Protein AF-A0A486XB19-F1 (afdb_monomer)

Secondary structure (DSSP, 8-state):
------SSSSSSGGGG----PPPPP-EEEEEEEEEEEEEEE-SS---SS-GGGTT-S---HHHHHHHHHHH---EEEEEEEEEEEEEESS--SS-EE----TT--GGGGSS-TTS---HHHHHHHTT--EE-

Foldseek 3Di:
DDDDDPDDPPVPVVPPPPVPDDDDFAFPDWDKDWDDWDKDWWPADQDPAFPQRPPDPDDDPVVRVVSRVVRTGDIDTDPIDMKIKTAHPQADPAADEDDDDPPDHCVQQQQDPVGHGGVRVVVSVVRHIYID

Structure (mmCIF, N/CA/C/O backbone):
data_AF-A0A486XB19-F1
#
_entry.id   AF-A0A486XB19-F1
#
loop_
_atom_site.group_PDB
_atom_site.id
_atom_site.type_symbol
_atom_site.label_atom_id
_atom_site.label_alt_id
_atom_site.label_comp_id
_atom_site.label_asym_id
_atom_site.label_entity_id
_atom_site.label_seq_id
_atom_site.pdbx_PDB_ins_code
_atom_site.Cartn_x
_atom_site.Cartn_y
_atom_site.Cartn_z
_atom_site.occupancy
_atom_site.B_iso_or_equiv
_atom_site.auth_seq_id
_atom_site.auth_comp_id
_atom_site.auth_asym_id
_atom_site.auth_atom_id
_atom_site.pdbx_PDB_model_num
ATOM 1 N N . MET A 1 1 ? -17.414 51.557 55.292 1.00 40.97 1 MET A N 1
ATOM 2 C CA . MET A 1 1 ? -16.656 50.300 55.091 1.00 40.97 1 MET A CA 1
ATOM 3 C C . MET A 1 1 ? -17.512 49.303 54.311 1.00 40.97 1 MET A C 1
ATOM 5 O O . MET A 1 1 ? -18.164 48.450 54.890 1.00 40.97 1 MET A O 1
ATOM 9 N N . LYS A 1 2 ? -17.605 49.476 52.992 1.00 47.41 2 LYS A N 1
ATOM 10 C CA . LYS A 1 2 ? -18.298 48.569 52.066 1.00 47.41 2 LYS A CA 1
ATOM 11 C C . LYS A 1 2 ? -17.583 48.712 50.731 1.00 47.41 2 LYS A C 1
ATOM 13 O O . LYS A 1 2 ? -17.669 49.796 50.163 1.00 47.41 2 LYS A O 1
ATOM 18 N N . LYS A 1 3 ? -16.864 47.677 50.294 1.00 46.12 3 LYS A N 1
ATOM 19 C CA . LYS A 1 3 ? -16.518 47.331 48.901 1.00 46.12 3 LYS A CA 1
ATOM 20 C C . LYS A 1 3 ? -15.359 46.330 48.924 1.00 46.12 3 LYS A C 1
ATOM 22 O O . LYS A 1 3 ? -14.445 46.474 49.720 1.00 46.12 3 LYS A O 1
ATOM 27 N N . SER A 1 4 ? -15.410 45.378 47.997 1.00 51.00 4 SER A N 1
ATOM 28 C CA . SER A 1 4 ? -14.358 44.409 47.663 1.00 51.00 4 SER A CA 1
ATOM 29 C C . SER A 1 4 ? -14.377 43.072 48.416 1.00 51.00 4 SER A C 1
ATOM 31 O O . SER A 1 4 ? -13.493 42.761 49.199 1.00 51.00 4 SER A O 1
ATOM 33 N N . ALA A 1 5 ? -15.390 42.246 48.141 1.00 51.41 5 ALA A N 1
ATOM 34 C CA . ALA A 1 5 ? -15.332 40.803 48.412 1.00 51.41 5 ALA A CA 1
ATOM 35 C C . ALA A 1 5 ? -16.236 40.012 47.447 1.00 51.41 5 ALA A C 1
ATOM 37 O O . ALA A 1 5 ? -17.019 39.164 47.861 1.00 51.41 5 ALA A O 1
ATOM 38 N N . LYS A 1 6 ? -16.208 40.340 46.149 1.00 48.78 6 LYS A N 1
ATOM 39 C CA . LYS A 1 6 ? -16.922 39.579 45.107 1.00 48.78 6 LYS A CA 1
ATOM 40 C C . LYS A 1 6 ? -16.115 39.560 43.810 1.00 48.78 6 LYS A C 1
ATOM 42 O O . LYS A 1 6 ? -16.577 40.057 42.794 1.00 48.78 6 LYS A O 1
ATOM 47 N N . LEU A 1 7 ? -14.885 39.051 43.857 1.00 48.22 7 LEU A N 1
ATOM 48 C CA . LEU A 1 7 ? -14.106 38.813 42.638 1.00 48.22 7 LEU A CA 1
ATOM 49 C C . LEU A 1 7 ? -13.039 37.720 42.827 1.00 48.22 7 LEU A C 1
ATOM 51 O O . LEU A 1 7 ? -11.886 37.916 42.480 1.00 48.22 7 LEU A O 1
ATOM 55 N N . SER A 1 8 ? -13.405 36.567 43.398 1.00 48.41 8 SER A N 1
ATOM 56 C CA . SER A 1 8 ? -12.493 35.403 43.455 1.00 48.41 8 SER A CA 1
ATOM 57 C C . SER A 1 8 ? -13.129 34.069 43.064 1.00 48.41 8 SER A C 1
ATOM 59 O O . SER A 1 8 ? -12.458 33.050 43.137 1.00 48.41 8 SER A O 1
ATOM 61 N N . LEU A 1 9 ? -14.384 34.038 42.602 1.00 47.59 9 LEU A N 1
ATOM 62 C CA . LEU A 1 9 ? -15.088 32.775 42.326 1.00 47.59 9 LEU A CA 1
ATOM 63 C C . LEU A 1 9 ? -15.356 32.504 40.835 1.00 47.59 9 LEU A C 1
ATOM 65 O O . LEU A 1 9 ? -16.320 31.824 40.506 1.00 47.59 9 LEU A O 1
ATOM 69 N N . ILE A 1 10 ? -14.546 33.054 39.923 1.00 50.00 10 ILE A N 1
ATOM 70 C CA . ILE A 1 10 ? -14.689 32.785 38.474 1.00 50.00 10 ILE A CA 1
ATOM 71 C C . ILE A 1 10 ? -13.409 32.194 37.855 1.00 50.00 10 ILE A C 1
ATOM 73 O O . ILE A 1 10 ? -13.477 31.572 36.802 1.00 50.00 10 ILE A O 1
ATOM 77 N N . LEU A 1 11 ? -12.248 32.263 38.520 1.00 47.50 11 LEU A N 1
ATOM 78 C CA . LEU A 1 11 ? -11.005 31.744 37.929 1.00 47.50 11 LEU A CA 1
ATOM 79 C C . LEU A 1 11 ? -10.786 30.229 38.100 1.00 47.50 11 LEU A C 1
ATOM 81 O O . LEU A 1 11 ? -9.962 29.659 37.394 1.00 47.50 11 LEU A O 1
ATOM 85 N N . THR A 1 12 ? -11.527 29.551 38.981 1.00 50.03 12 THR A N 1
ATOM 86 C CA . THR A 1 12 ? -11.299 28.119 39.265 1.00 50.03 12 THR A CA 1
ATOM 87 C C . THR A 1 12 ? -12.021 27.175 38.296 1.00 50.03 12 THR A C 1
ATOM 89 O O . THR A 1 12 ? -11.670 26.003 38.215 1.00 50.03 12 THR A O 1
ATOM 92 N N . ALA A 1 13 ? -12.997 27.659 37.519 1.00 47.47 13 ALA A N 1
ATOM 93 C CA . ALA A 1 13 ? -13.741 26.815 36.576 1.00 47.47 13 ALA A CA 1
ATOM 94 C C . ALA A 1 13 ? -12.990 26.558 35.253 1.00 47.47 13 ALA A C 1
ATOM 96 O O . ALA A 1 13 ? -13.308 25.607 34.547 1.00 47.47 13 ALA A O 1
ATOM 97 N N . CYS A 1 14 ? -11.969 27.359 34.925 1.00 48.38 14 CYS A N 1
ATOM 98 C CA . CYS A 1 14 ? -11.222 27.220 33.667 1.00 48.38 14 CYS A CA 1
ATOM 99 C C . CYS A 1 14 ? -10.054 26.215 33.740 1.00 48.38 14 CYS A C 1
ATOM 101 O O . CYS A 1 14 ? -9.421 25.937 32.728 1.00 48.38 14 CYS A O 1
ATOM 103 N N . ALA A 1 15 ? -9.756 25.652 34.917 1.00 47.66 15 ALA A N 1
ATOM 104 C CA . ALA A 1 15 ? -8.627 24.732 35.106 1.00 47.66 15 ALA A CA 1
ATOM 105 C C . ALA A 1 15 ? -8.988 23.243 34.922 1.00 47.66 15 ALA A C 1
ATOM 107 O O . ALA A 1 15 ? -8.113 22.388 35.017 1.00 47.66 15 ALA A O 1
ATOM 108 N N . MET A 1 16 ? -10.258 22.916 34.649 1.00 50.16 16 MET A N 1
ATOM 109 C CA . MET A 1 16 ? -10.724 21.538 34.428 1.00 50.16 16 MET A CA 1
ATOM 110 C C . MET A 1 16 ? -11.219 21.296 33.001 1.00 50.16 16 MET A C 1
ATOM 112 O O . MET A 1 16 ? -12.104 20.483 32.773 1.00 50.16 16 MET A O 1
ATOM 116 N N . ALA A 1 17 ? -10.620 21.952 32.011 1.00 50.44 17 ALA A N 1
ATOM 117 C CA . ALA A 1 17 ? -10.588 21.394 30.664 1.00 50.44 17 ALA A CA 1
ATOM 118 C C . ALA A 1 17 ? -9.346 20.499 30.552 1.00 50.44 17 ALA A C 1
ATOM 120 O O . ALA A 1 17 ? -8.434 20.762 29.774 1.00 50.44 17 ALA A O 1
ATOM 121 N N . VAL A 1 18 ? -9.278 19.449 31.379 1.00 50.53 18 VAL A N 1
ATOM 122 C CA . VAL A 1 18 ? -8.378 18.336 31.072 1.00 50.53 18 VAL A CA 1
ATOM 123 C C . VAL A 1 18 ? -8.950 17.752 29.791 1.00 50.53 18 VAL A C 1
ATOM 125 O O . VAL A 1 18 ? -10.018 17.142 29.822 1.00 50.53 18 VAL A O 1
ATOM 128 N N . GLN A 1 19 ? -8.297 17.997 28.652 1.00 53.16 19 GLN A N 1
ATOM 129 C CA . GLN A 1 19 ? -8.546 17.200 27.458 1.00 53.16 19 GLN A CA 1
ATOM 130 C C . GLN A 1 19 ? -8.423 15.748 27.907 1.00 53.16 19 GLN A C 1
ATOM 132 O O . GLN A 1 19 ? -7.346 15.303 28.303 1.00 53.16 19 GLN A O 1
ATOM 137 N N . SER A 1 20 ? -9.555 15.046 27.956 1.00 55.22 20 SER A N 1
ATOM 138 C CA . SER A 1 20 ? -9.580 13.619 28.220 1.00 55.22 20 SER A CA 1
ATOM 139 C C . SER A 1 20 ? -8.890 12.975 27.028 1.00 55.22 20 SER A C 1
ATOM 141 O O . SER A 1 20 ? -9.504 12.705 25.999 1.00 55.22 20 SER A O 1
ATOM 143 N N . PHE A 1 21 ? -7.570 12.833 27.121 1.00 61.38 21 PHE A N 1
ATOM 144 C CA . PHE A 1 21 ? -6.829 12.038 26.169 1.00 61.38 21 PHE A CA 1
ATOM 145 C C . PHE A 1 21 ? -7.366 10.621 26.308 1.00 61.38 21 PHE A C 1
ATOM 147 O O . PHE A 1 21 ? -7.384 10.054 27.405 1.00 61.38 21 PHE A O 1
ATOM 154 N N . ALA A 1 22 ? -7.865 10.072 25.203 1.00 70.56 22 ALA A N 1
ATOM 155 C CA . ALA A 1 22 ? -8.255 8.677 25.161 1.00 70.56 22 ALA A CA 1
ATOM 156 C C . ALA A 1 22 ? -7.069 7.819 25.634 1.00 70.56 22 ALA A C 1
ATOM 158 O O . ALA A 1 22 ? -5.910 8.178 25.408 1.00 70.56 22 ALA A O 1
ATOM 159 N N . ALA A 1 23 ? -7.354 6.700 26.309 1.00 84.25 23 ALA A N 1
ATOM 160 C CA . ALA A 1 23 ? -6.318 5.818 26.845 1.00 84.25 23 ALA A CA 1
ATOM 161 C C . ALA A 1 23 ? -5.265 5.463 25.770 1.00 84.25 23 ALA A C 1
ATOM 163 O O . ALA A 1 23 ? -5.559 5.518 24.574 1.00 84.25 23 ALA A O 1
ATOM 164 N N . PRO A 1 24 ? -4.038 5.067 26.125 1.00 92.31 24 PRO A N 1
ATOM 165 C CA . PRO A 1 24 ? -3.085 4.594 25.126 1.00 92.31 24 PRO A CA 1
ATOM 166 C C . PRO A 1 24 ? -3.650 3.425 24.298 1.00 92.31 24 PRO A C 1
ATOM 168 O O . PRO A 1 24 ? -4.424 2.608 24.800 1.00 92.31 24 PRO A O 1
ATOM 171 N N . LEU A 1 25 ? -3.280 3.349 23.018 1.00 94.75 25 LEU A N 1
ATOM 172 C CA . LEU A 1 25 ? -3.562 2.188 22.170 1.00 94.75 25 LEU A CA 1
ATOM 173 C C . LEU A 1 25 ? -2.484 1.128 22.416 1.00 94.75 25 LEU A C 1
ATOM 175 O O . LEU A 1 25 ? -1.299 1.414 22.264 1.00 94.75 25 LEU A O 1
ATOM 179 N N . SER A 1 26 ? -2.886 -0.089 22.783 1.00 95.75 26 SER A N 1
ATOM 180 C CA . SER 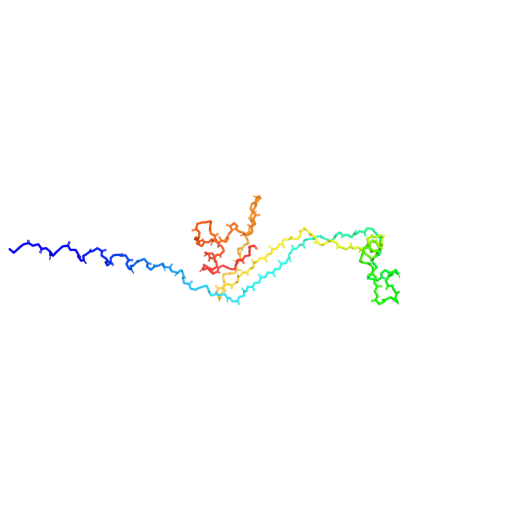A 1 26 ? -1.973 -1.230 22.900 1.00 95.75 26 SER A CA 1
ATOM 181 C C . SER A 1 26 ? -1.983 -2.015 21.589 1.00 95.75 26 SER A C 1
ATOM 183 O O . SER A 1 26 ? -2.993 -2.622 21.232 1.00 95.75 26 SER A O 1
ATOM 185 N N . ILE A 1 27 ? -0.875 -1.951 20.854 1.00 98.31 27 ILE A N 1
ATOM 186 C CA . ILE A 1 27 ? -0.719 -2.526 19.515 1.00 98.31 27 ILE A CA 1
ATOM 187 C C . ILE A 1 27 ? 0.336 -3.623 19.596 1.00 98.31 27 ILE A C 1
ATOM 189 O O . ILE A 1 27 ? 1.450 -3.369 20.047 1.00 98.31 27 ILE A O 1
ATOM 193 N N . GLU A 1 28 ? -0.020 -4.828 19.163 1.00 98.50 28 GLU A N 1
ATOM 194 C CA . GLU A 1 28 ? 0.900 -5.963 19.071 1.00 98.50 28 GLU A CA 1
ATOM 195 C C . GLU A 1 28 ? 1.753 -5.874 17.806 1.00 98.50 28 GLU A C 1
ATOM 197 O O . GLU A 1 28 ? 2.969 -6.046 17.849 1.00 98.50 28 GLU A O 1
ATOM 202 N N . GLN A 1 29 ? 1.119 -5.547 16.678 1.00 98.69 29 GLN A N 1
ATOM 203 C CA . GLN A 1 29 ? 1.777 -5.464 15.381 1.00 98.69 29 GLN A CA 1
ATOM 204 C C . GLN A 1 29 ? 1.166 -4.345 14.538 1.00 98.69 29 GLN A C 1
ATOM 206 O O . GLN A 1 29 ? -0.044 -4.120 14.556 1.00 98.69 29 GLN A O 1
ATOM 211 N N . GLN A 1 30 ? 1.997 -3.656 13.760 1.00 98.81 30 GLN A N 1
ATOM 212 C CA . GLN A 1 30 ? 1.548 -2.699 12.754 1.00 98.81 30 GLN A CA 1
ATOM 213 C C . GLN A 1 30 ? 2.507 -2.662 11.570 1.00 98.81 30 GLN A C 1
ATOM 215 O O . GLN A 1 30 ? 3.697 -2.950 11.713 1.00 98.81 30 GLN A O 1
ATOM 220 N N . GLY A 1 31 ? 2.004 -2.267 10.408 1.00 98.75 31 GLY A N 1
ATOM 221 C CA . GLY A 1 31 ? 2.829 -2.125 9.218 1.00 98.75 31 GLY A CA 1
ATOM 222 C C . GLY A 1 31 ? 2.023 -1.726 7.994 1.00 98.75 31 GLY A C 1
ATOM 223 O O . GLY A 1 31 ? 0.866 -1.322 8.088 1.00 98.75 31 GLY A O 1
ATOM 224 N N . SER A 1 32 ? 2.652 -1.853 6.831 1.00 98.69 32 SER A N 1
ATOM 225 C CA . SER A 1 32 ? 2.002 -1.613 5.546 1.00 98.69 32 SER A CA 1
ATOM 226 C C . SER A 1 32 ? 2.518 -2.573 4.484 1.00 98.69 32 SER A C 1
ATOM 228 O O . SER A 1 32 ? 3.636 -3.078 4.599 1.00 98.69 32 SER A O 1
ATOM 230 N N . PHE A 1 33 ? 1.692 -2.840 3.478 1.00 98.69 33 PHE A N 1
ATOM 231 C CA . PHE A 1 33 ? 2.048 -3.650 2.315 1.00 98.69 33 PHE A CA 1
ATOM 232 C C . PHE A 1 33 ? 1.193 -3.260 1.104 1.00 98.69 33 PHE A C 1
ATOM 234 O O . PHE A 1 33 ? 0.122 -2.670 1.252 1.00 98.69 33 PHE A O 1
ATOM 241 N N . ALA A 1 34 ? 1.666 -3.601 -0.095 1.00 98.44 34 ALA A N 1
ATOM 242 C CA . ALA A 1 34 ? 0.866 -3.557 -1.315 1.00 98.44 34 ALA A CA 1
ATOM 243 C C . ALA A 1 34 ? 0.212 -4.926 -1.563 1.00 98.44 34 ALA A C 1
ATOM 245 O O . ALA A 1 34 ? 0.813 -5.959 -1.258 1.00 98.44 34 ALA A O 1
ATOM 246 N N . VAL A 1 35 ? -1.002 -4.951 -2.115 1.00 98.19 35 VAL A N 1
ATOM 247 C CA . VAL A 1 35 ? -1.712 -6.195 -2.452 1.00 98.19 35 VAL A CA 1
ATOM 248 C C . VAL A 1 35 ? -2.385 -6.106 -3.817 1.00 98.19 35 VAL A C 1
ATOM 250 O O . VAL A 1 35 ? -2.921 -5.066 -4.203 1.00 98.19 35 VAL A O 1
ATOM 253 N N . GLY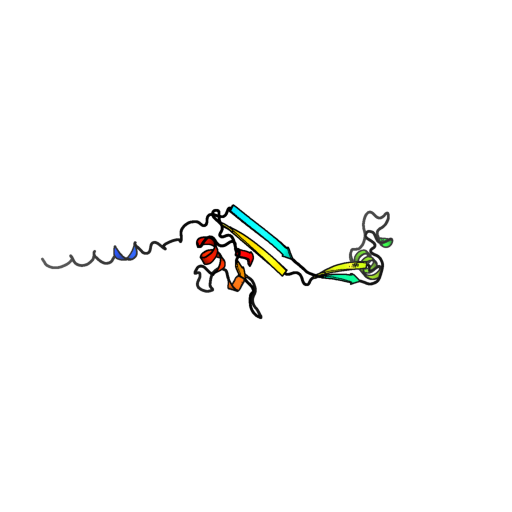 A 1 36 ? -2.361 -7.221 -4.546 1.00 98.12 36 GLY A N 1
ATOM 254 C CA . GLY A 1 36 ? -2.848 -7.291 -5.918 1.00 98.12 36 GLY A CA 1
ATOM 255 C C . GLY A 1 36 ? -1.905 -6.583 -6.888 1.00 98.12 36 GLY A C 1
ATOM 256 O O . GLY A 1 36 ? -0.686 -6.627 -6.728 1.00 98.12 36 GLY A O 1
ATOM 257 N N . GLY A 1 37 ? -2.486 -5.927 -7.887 1.00 98.06 37 GLY A N 1
ATOM 258 C CA . GLY A 1 37 ? -1.749 -5.220 -8.923 1.00 98.06 37 GLY A CA 1
ATOM 259 C C . GLY A 1 37 ? -1.439 -6.045 -10.163 1.00 98.06 37 GLY A C 1
ATOM 260 O O . GLY A 1 37 ? -1.624 -7.260 -10.215 1.00 98.06 37 GLY A O 1
ATOM 261 N N . THR A 1 38 ? -0.989 -5.328 -11.187 1.00 98.56 38 THR A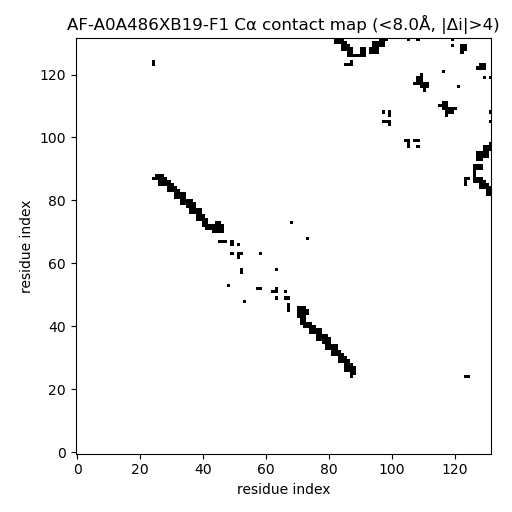 N 1
ATOM 262 C CA . THR A 1 38 ? -0.587 -5.862 -12.487 1.00 98.56 38 THR A CA 1
ATOM 263 C C . THR A 1 38 ? 0.785 -5.317 -12.851 1.00 98.56 38 THR A C 1
ATOM 265 O O . THR A 1 38 ? 1.144 -4.188 -12.510 1.00 98.56 38 THR A O 1
ATOM 268 N N . VAL A 1 39 ? 1.544 -6.118 -13.594 1.00 98.31 39 VAL A N 1
ATOM 269 C CA . VAL A 1 39 ? 2.796 -5.691 -14.211 1.00 98.31 39 VAL A CA 1
ATOM 270 C C . VAL A 1 39 ? 2.564 -5.498 -15.705 1.00 98.31 39 VAL A C 1
ATOM 272 O O . VAL A 1 39 ? 2.100 -6.409 -16.393 1.00 98.31 39 VAL A O 1
ATOM 275 N N . LYS A 1 40 ? 2.870 -4.303 -16.210 1.00 97.94 40 LYS A N 1
ATOM 276 C CA . LYS A 1 40 ? 2.947 -4.018 -17.647 1.00 97.94 40 LYS A CA 1
ATOM 277 C C . LYS A 1 40 ? 4.408 -3.976 -18.059 1.00 97.94 40 LYS A C 1
ATOM 279 O O . LYS A 1 40 ? 5.209 -3.342 -17.384 1.00 97.94 40 LYS A O 1
ATOM 284 N N . THR A 1 41 ? 4.733 -4.610 -19.174 1.00 97.69 41 THR A N 1
ATOM 285 C CA . THR A 1 41 ? 6.094 -4.652 -19.716 1.00 97.69 41 THR A CA 1
ATOM 286 C C . THR A 1 41 ? 6.094 -3.943 -21.062 1.00 97.69 41 THR A C 1
ATOM 288 O O . THR A 1 41 ? 5.227 -4.231 -21.888 1.00 97.69 41 THR A O 1
ATOM 291 N N . SER A 1 42 ? 7.015 -3.001 -21.278 1.00 96.69 42 SER A N 1
ATOM 292 C CA . SER A 1 42 ? 7.198 -2.392 -22.600 1.00 96.69 42 SER A CA 1
ATOM 293 C C . SER A 1 42 ? 7.728 -3.426 -23.596 1.00 96.69 42 SER A C 1
ATOM 295 O O . SER A 1 42 ? 8.485 -4.324 -23.226 1.00 96.69 42 SER A O 1
ATOM 297 N N . GLU A 1 43 ? 7.334 -3.309 -24.865 1.00 96.88 43 GLU A N 1
ATOM 298 C CA . GLU A 1 43 ? 7.881 -4.153 -25.931 1.00 96.88 43 GLU A CA 1
ATOM 299 C C . GLU A 1 43 ? 9.402 -3.990 -26.018 1.00 96.88 43 GLU A C 1
ATOM 301 O O . GLU A 1 43 ? 9.909 -2.879 -25.884 1.00 96.88 43 GLU A O 1
ATOM 306 N N . GLY A 1 44 ? 10.123 -5.091 -26.239 1.00 95.69 44 GLY A N 1
ATOM 307 C CA . GLY A 1 44 ? 11.586 -5.123 -26.292 1.00 95.69 44 GLY A CA 1
ATOM 308 C C . GLY A 1 44 ? 12.200 -6.047 -25.242 1.00 95.69 44 GLY A C 1
ATOM 309 O O . GLY A 1 44 ? 11.518 -6.888 -24.654 1.00 95.69 44 GLY A O 1
ATOM 310 N N . THR A 1 45 ? 13.503 -5.893 -25.010 1.00 94.31 45 THR A N 1
ATOM 311 C CA . THR A 1 45 ? 14.273 -6.723 -24.075 1.00 94.31 45 THR A CA 1
ATOM 312 C C . THR A 1 45 ? 14.987 -5.821 -23.090 1.00 94.31 45 THR A C 1
ATOM 314 O O . THR A 1 45 ? 15.747 -4.944 -23.491 1.00 94.31 45 THR A O 1
ATOM 317 N N . TYR A 1 46 ? 14.793 -6.081 -21.798 1.00 94.44 46 TYR A N 1
ATOM 318 C CA . TYR A 1 46 ? 15.421 -5.292 -20.750 1.00 94.44 46 TYR A CA 1
ATOM 319 C C . TYR A 1 46 ? 16.951 -5.350 -20.848 1.00 94.44 46 TYR A C 1
ATOM 321 O O . TYR A 1 46 ? 17.551 -6.422 -20.755 1.00 94.44 46 TYR A O 1
ATOM 329 N N . GLN A 1 47 ? 17.575 -4.182 -21.011 1.00 91.25 47 GLN A N 1
ATOM 330 C CA . GLN A 1 47 ? 19.026 -4.010 -21.045 1.00 91.25 47 GLN A CA 1
ATOM 331 C C . GLN A 1 47 ? 19.467 -3.163 -19.843 1.00 91.25 47 GLN A C 1
ATOM 333 O O . GLN A 1 47 ? 19.399 -1.934 -19.913 1.00 91.25 47 GLN A O 1
ATOM 338 N N . PRO A 1 48 ? 19.921 -3.778 -18.732 1.00 87.81 48 PRO A N 1
ATOM 339 C CA . PRO A 1 48 ? 20.327 -3.035 -17.536 1.00 87.81 48 PRO A CA 1
ATOM 340 C C . PRO A 1 48 ? 21.577 -2.175 -17.765 1.00 87.81 48 PRO A C 1
ATOM 342 O O . PRO A 1 48 ? 21.769 -1.175 -17.079 1.00 87.81 48 PRO A O 1
ATOM 345 N N . LEU A 1 49 ? 22.421 -2.555 -18.730 1.00 88.62 49 LEU A N 1
ATOM 346 C CA . LEU A 1 49 ? 23.591 -1.792 -19.147 1.00 88.62 49 LEU A CA 1
ATOM 347 C C . LEU A 1 49 ? 23.591 -1.648 -20.678 1.00 88.62 49 LEU A C 1
ATOM 349 O O . LEU A 1 49 ? 24.097 -2.533 -21.368 1.00 88.62 49 LEU A O 1
ATOM 353 N N . PRO A 1 50 ? 23.029 -0.556 -21.223 1.00 88.19 50 PRO A N 1
ATOM 354 C CA . PRO A 1 50 ? 23.071 -0.288 -22.656 1.00 88.19 50 PRO A CA 1
ATOM 355 C C . PRO A 1 50 ? 24.511 -0.191 -23.177 1.00 88.19 50 PRO A C 1
ATOM 357 O O . PRO A 1 50 ? 25.392 0.326 -22.488 1.00 88.19 50 PRO A O 1
ATOM 360 N N . GLU A 1 51 ? 24.752 -0.607 -24.424 1.00 89.50 51 GLU A N 1
ATOM 361 C CA . GLU A 1 51 ? 26.096 -0.598 -25.033 1.00 89.50 51 GLU A CA 1
ATOM 362 C C . GLU A 1 51 ? 26.758 0.790 -25.005 1.00 89.50 51 GLU A C 1
ATOM 364 O O . GLU A 1 51 ? 27.968 0.891 -24.811 1.00 89.50 51 GLU A O 1
ATOM 369 N N . ILE A 1 52 ? 25.975 1.876 -25.086 1.00 89.69 52 ILE A N 1
ATOM 370 C CA . ILE A 1 52 ? 26.497 3.248 -24.981 1.00 89.69 52 ILE A CA 1
ATOM 371 C C . ILE A 1 52 ? 27.207 3.524 -23.6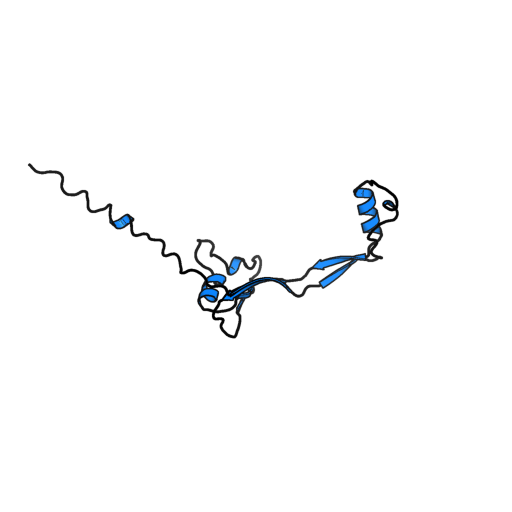50 1.00 89.69 52 ILE A C 1
ATOM 373 O O . ILE A 1 52 ? 28.079 4.391 -23.619 1.00 89.69 52 ILE A O 1
ATOM 377 N N . ALA A 1 53 ? 26.872 2.792 -22.583 1.00 90.62 53 ALA A N 1
ATOM 378 C CA . ALA A 1 53 ? 27.465 2.931 -21.257 1.00 90.62 53 ALA A CA 1
ATOM 379 C C . ALA A 1 53 ? 28.600 1.928 -20.980 1.00 90.62 53 ALA A C 1
ATOM 381 O O . ALA A 1 53 ? 29.317 2.063 -19.986 1.00 90.62 53 ALA A O 1
ATOM 382 N N . LYS A 1 54 ? 28.784 0.923 -21.838 1.00 91.31 54 LYS A N 1
ATOM 383 C CA . LYS A 1 54 ? 29.714 -0.183 -21.605 1.00 91.31 54 LYS A CA 1
ATOM 384 C C . LYS A 1 54 ? 31.168 0.277 -21.698 1.00 91.31 54 LYS A C 1
ATOM 386 O O . LYS A 1 54 ? 31.560 0.961 -22.639 1.00 91.31 54 LYS A O 1
ATOM 391 N N . GLY A 1 55 ? 31.976 -0.103 -20.708 1.00 91.19 55 GLY A N 1
ATOM 392 C CA . GLY A 1 55 ? 33.409 0.219 -20.663 1.00 91.19 55 GLY A CA 1
ATOM 393 C C . GLY A 1 55 ? 33.735 1.698 -20.422 1.00 91.19 55 GLY A C 1
ATOM 394 O O . GLY A 1 55 ? 34.899 2.080 -20.520 1.00 91.19 55 GLY A O 1
ATOM 395 N N . LYS A 1 56 ? 32.739 2.532 -20.099 1.00 90.88 56 LYS A N 1
ATOM 396 C CA . LYS A 1 56 ? 32.927 3.956 -19.807 1.00 90.88 56 LYS A CA 1
ATOM 397 C C . LYS A 1 56 ? 32.803 4.235 -18.314 1.00 90.88 56 LYS A C 1
ATOM 399 O O . LYS A 1 56 ? 31.982 3.637 -17.626 1.00 90.88 56 LYS A O 1
ATOM 404 N N . THR A 1 57 ? 33.592 5.191 -17.830 1.00 91.38 57 THR A N 1
ATOM 405 C CA . THR A 1 57 ? 33.557 5.674 -16.439 1.00 91.38 57 THR A CA 1
ATOM 406 C C . THR A 1 57 ? 32.606 6.859 -16.245 1.00 91.38 57 THR A C 1
ATOM 408 O O . THR A 1 57 ? 32.262 7.186 -15.113 1.00 91.38 57 THR A O 1
ATOM 411 N N . SER A 1 58 ? 32.152 7.491 -17.333 1.00 91.69 58 SER A N 1
ATOM 412 C CA . SER A 1 58 ? 31.142 8.553 -17.330 1.00 91.69 58 SER A CA 1
ATOM 413 C C . SER A 1 58 ? 30.329 8.552 -18.631 1.00 91.69 58 SER A C 1
ATOM 415 O O . SER A 1 58 ? 30.820 8.152 -19.687 1.00 91.69 58 SER A O 1
ATOM 417 N N . ASN A 1 59 ? 29.065 8.979 -18.546 1.00 90.56 59 ASN A N 1
ATOM 418 C CA . ASN A 1 59 ? 28.142 9.103 -19.677 1.00 90.56 59 ASN A CA 1
ATOM 419 C C . ASN A 1 59 ? 27.201 10.293 -19.470 1.00 90.56 59 ASN A C 1
ATOM 421 O O . ASN A 1 59 ? 26.929 10.683 -18.334 1.00 90.56 59 ASN A O 1
ATOM 425 N N . ASN A 1 60 ? 26.654 10.827 -20.561 1.00 94.56 60 ASN A N 1
ATOM 426 C CA . ASN A 1 60 ? 25.520 11.738 -20.477 1.00 94.56 60 ASN A CA 1
ATOM 427 C C . ASN A 1 60 ? 24.260 10.957 -20.053 1.00 94.56 60 ASN A C 1
ATOM 429 O O . ASN A 1 60 ? 23.967 9.896 -20.604 1.00 94.56 60 ASN A O 1
ATOM 433 N N . PHE A 1 61 ? 23.510 11.483 -19.081 1.00 93.38 61 PHE A N 1
ATOM 434 C CA . PHE A 1 61 ? 22.290 10.847 -18.578 1.00 93.38 61 PHE A CA 1
ATOM 435 C C . PHE A 1 61 ? 21.238 10.627 -19.675 1.00 93.38 61 PHE A C 1
ATOM 437 O O . PHE A 1 61 ? 20.655 9.548 -19.748 1.00 93.38 61 PHE A O 1
ATOM 444 N N . MET A 1 62 ? 21.016 11.620 -20.542 1.00 95.75 62 MET A N 1
ATOM 445 C CA . MET A 1 62 ? 19.977 11.556 -21.573 1.00 95.75 62 MET A CA 1
ATOM 446 C C . MET A 1 62 ? 20.291 10.513 -22.646 1.00 95.75 62 MET A C 1
ATOM 448 O O . MET A 1 62 ? 19.368 9.860 -23.131 1.00 95.75 62 MET A O 1
ATOM 452 N N . ASP A 1 63 ? 21.569 10.299 -22.963 1.00 93.88 63 ASP A N 1
ATOM 453 C CA . ASP A 1 63 ? 22.000 9.272 -23.916 1.00 93.88 63 ASP A CA 1
ATOM 454 C C . ASP A 1 63 ? 21.701 7.862 -23.381 1.00 93.88 63 ASP A C 1
ATOM 456 O O . ASP A 1 63 ? 21.134 7.022 -24.082 1.00 93.88 63 ASP A O 1
ATOM 460 N N . VAL A 1 64 ? 22.025 7.612 -22.106 1.00 92.81 64 VAL A N 1
ATOM 461 C CA . VAL A 1 64 ? 21.760 6.324 -21.442 1.00 92.81 64 VAL A CA 1
ATOM 462 C C . VAL A 1 64 ? 20.261 6.108 -21.237 1.00 92.81 64 VAL A C 1
ATOM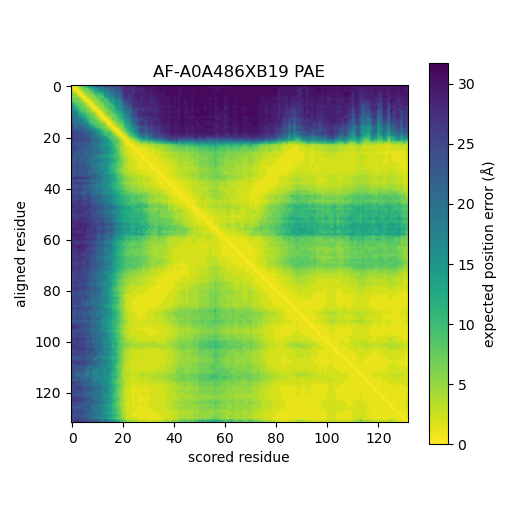 464 O O . VAL A 1 64 ? 19.761 5.006 -21.481 1.00 92.81 64 VAL A O 1
ATOM 467 N N . PHE A 1 65 ? 19.531 7.149 -20.826 1.00 93.00 65 PHE A N 1
ATOM 468 C CA . PHE A 1 65 ? 18.078 7.106 -20.678 1.00 93.00 65 PHE A CA 1
ATOM 469 C C . PHE A 1 65 ? 17.403 6.760 -22.009 1.00 93.00 65 PHE A C 1
ATOM 471 O O . PHE A 1 65 ? 16.637 5.801 -22.072 1.00 93.00 65 PHE A O 1
ATOM 478 N N . SER A 1 66 ? 17.746 7.468 -23.087 1.00 94.06 66 SER A N 1
ATOM 479 C CA . SER A 1 66 ? 17.156 7.246 -24.413 1.00 94.06 66 SER A CA 1
ATOM 480 C C . SER A 1 66 ? 17.455 5.843 -24.945 1.00 94.06 66 SER A C 1
ATOM 482 O O . SER A 1 66 ? 16.544 5.166 -25.416 1.00 94.06 66 SER A O 1
ATOM 484 N N . ALA A 1 67 ? 18.697 5.364 -24.795 1.00 94.19 67 ALA A N 1
ATOM 485 C CA . ALA A 1 67 ? 19.069 3.999 -25.170 1.00 94.19 67 ALA A CA 1
ATOM 486 C C . ALA A 1 67 ? 18.302 2.936 -24.360 1.00 94.19 67 ALA A C 1
ATOM 488 O O . ALA A 1 67 ? 17.904 1.910 -24.908 1.00 94.19 67 ALA A O 1
ATOM 489 N N . SER A 1 68 ? 18.054 3.192 -23.070 1.00 92.44 68 SER A N 1
ATOM 490 C CA . SER A 1 68 ? 17.264 2.298 -22.215 1.00 92.44 68 SER A CA 1
ATOM 491 C C . SER A 1 68 ? 15.804 2.243 -22.667 1.00 92.44 68 SER A C 1
ATOM 493 O O . SER A 1 68 ? 15.263 1.153 -22.840 1.00 92.44 68 SER A O 1
ATOM 495 N N . ILE A 1 69 ? 15.181 3.399 -22.919 1.00 92.88 69 ILE A N 1
ATOM 496 C CA . ILE A 1 69 ? 13.799 3.476 -23.419 1.00 92.88 69 ILE A CA 1
ATOM 497 C C . ILE A 1 69 ? 13.667 2.783 -24.782 1.00 92.88 69 ILE A C 1
ATOM 499 O O . ILE A 1 69 ? 12.709 2.045 -24.991 1.00 92.88 69 ILE A O 1
ATOM 503 N N . GLN A 1 70 ? 14.639 2.960 -25.681 1.00 93.50 70 GLN A N 1
ATOM 504 C CA . GLN A 1 70 ? 14.644 2.306 -26.992 1.00 93.50 70 GLN A CA 1
ATOM 505 C C . GLN A 1 70 ? 14.777 0.777 -26.899 1.00 93.50 70 GLN A C 1
ATOM 507 O O . GLN A 1 70 ? 14.175 0.069 -27.703 1.00 93.50 70 GLN A O 1
ATOM 512 N N . ALA A 1 71 ? 15.560 0.260 -25.946 1.00 94.44 71 ALA A N 1
ATOM 513 C CA . ALA A 1 71 ? 15.728 -1.182 -25.756 1.00 94.44 71 ALA A CA 1
ATOM 514 C C . ALA A 1 71 ? 14.442 -1.880 -25.275 1.00 94.44 71 ALA A C 1
ATOM 516 O O . ALA A 1 71 ? 14.232 -3.057 -25.580 1.00 94.44 71 ALA A O 1
ATOM 517 N N . GLY A 1 72 ? 13.585 -1.157 -24.548 1.00 95.44 72 GLY A N 1
ATOM 518 C CA . GLY A 1 72 ? 12.334 -1.694 -24.030 1.00 95.44 72 GLY A CA 1
ATOM 519 C C . GLY A 1 72 ? 12.510 -2.732 -22.915 1.00 95.44 72 GLY A C 1
ATOM 520 O O . GLY A 1 72 ? 13.560 -2.827 -22.276 1.00 95.44 72 GLY A O 1
ATOM 521 N N . GLY A 1 73 ? 11.459 -3.509 -22.645 1.00 96.25 73 GLY A N 1
ATOM 522 C CA . GLY A 1 73 ? 11.440 -4.530 -21.593 1.00 96.25 73 GLY A CA 1
ATOM 523 C C . GLY A 1 73 ? 11.380 -3.995 -20.155 1.00 96.25 73 GLY A C 1
ATOM 524 O O . GLY A 1 73 ? 11.504 -4.774 -19.210 1.00 96.25 73 GLY A O 1
ATOM 525 N N . GLN A 1 74 ? 11.189 -2.688 -19.950 1.00 95.50 74 GLN A N 1
ATOM 526 C CA . GLN A 1 74 ? 10.960 -2.123 -18.619 1.00 95.50 74 GLN A CA 1
ATOM 527 C C . GLN A 1 74 ? 9.587 -2.534 -18.096 1.00 95.50 74 GLN A C 1
ATOM 529 O O . GLN A 1 74 ? 8.611 -2.600 -18.843 1.00 95.50 74 GLN A O 1
ATOM 534 N N . THR A 1 75 ? 9.500 -2.753 -16.788 1.00 97.00 75 THR A N 1
ATOM 535 C CA . THR A 1 75 ? 8.249 -3.115 -16.122 1.00 97.00 75 THR A CA 1
ATOM 536 C C . THR A 1 75 ? 7.676 -1.946 -15.329 1.00 97.00 75 THR A C 1
ATOM 538 O O . THR A 1 75 ? 8.391 -1.336 -14.534 1.00 97.00 75 THR A O 1
ATOM 541 N N . LEU A 1 76 ? 6.376 -1.698 -15.468 1.00 97.12 76 LEU A N 1
ATOM 542 C CA . LEU A 1 76 ? 5.583 -0.811 -14.624 1.00 97.12 76 LEU A CA 1
ATOM 543 C C . LEU A 1 76 ? 4.665 -1.658 -13.735 1.00 97.12 76 LEU A C 1
ATOM 545 O O . LEU A 1 76 ? 3.835 -2.415 -14.238 1.00 97.12 76 LEU A O 1
ATOM 549 N N . HIS A 1 77 ? 4.819 -1.523 -12.419 1.00 98.31 77 HIS A N 1
ATOM 550 C CA . HIS A 1 77 ? 4.032 -2.240 -11.412 1.00 98.31 77 HIS A CA 1
ATOM 551 C C . HIS A 1 77 ? 2.936 -1.301 -10.906 1.00 98.31 77 HIS A C 1
ATOM 553 O O . HIS A 1 77 ? 3.230 -0.316 -10.229 1.00 98.31 77 HIS A O 1
ATOM 559 N N . GLY A 1 78 ? 1.686 -1.573 -11.273 1.00 97.94 78 GLY A N 1
ATOM 560 C CA . GLY A 1 78 ? 0.537 -0.703 -11.005 1.00 97.94 78 GLY A CA 1
ATOM 561 C C . GLY A 1 78 ? -0.672 -1.476 -10.485 1.00 97.94 78 GLY A C 1
ATOM 562 O O . GLY A 1 78 ? -0.566 -2.661 -10.177 1.00 97.94 78 GLY A O 1
ATOM 563 N N . ASP A 1 79 ? -1.813 -0.798 -10.374 1.00 98.19 79 ASP A N 1
ATOM 564 C CA . ASP A 1 79 ? -3.127 -1.353 -9.997 1.00 98.19 79 ASP A CA 1
ATOM 565 C C . ASP A 1 79 ? -3.194 -2.086 -8.640 1.00 98.19 79 ASP A C 1
ATOM 567 O O . ASP A 1 79 ? -4.153 -2.805 -8.361 1.00 98.19 79 ASP A O 1
ATOM 571 N N . HIS A 1 80 ? -2.177 -1.944 -7.789 1.00 98.38 80 HIS A N 1
ATOM 572 C CA . HIS A 1 80 ? -2.170 -2.514 -6.444 1.00 98.38 80 HIS A CA 1
ATOM 573 C C . HIS A 1 80 ? -2.899 -1.594 -5.462 1.00 98.38 80 HIS A C 1
ATOM 575 O O . HIS A 1 80 ? -2.864 -0.369 -5.587 1.00 98.38 80 HIS A O 1
ATOM 581 N N . ALA A 1 81 ? -3.514 -2.188 -4.443 1.00 98.19 81 ALA A N 1
ATOM 582 C CA . ALA A 1 81 ? -3.961 -1.447 -3.272 1.00 98.19 81 ALA A CA 1
ATOM 583 C C . ALA A 1 81 ? -2.793 -1.280 -2.292 1.00 98.19 81 ALA A C 1
ATOM 585 O O . ALA A 1 81 ? -1.997 -2.203 -2.109 1.00 98.19 81 ALA A O 1
ATOM 586 N N . THR A 1 82 ? -2.722 -0.128 -1.629 1.00 98.38 82 THR A N 1
ATOM 587 C CA . THR A 1 82 ? -1.827 0.101 -0.488 1.00 98.38 82 THR A CA 1
ATOM 588 C C . THR A 1 82 ? -2.620 -0.084 0.792 1.00 98.38 82 THR A C 1
ATOM 590 O O . THR A 1 82 ? -3.649 0.562 0.960 1.00 98.38 82 THR A O 1
ATOM 593 N N . VAL A 1 83 ? -2.122 -0.930 1.690 1.00 98.62 83 VAL A N 1
ATOM 594 C CA . VAL A 1 83 ? -2.779 -1.263 2.954 1.00 98.62 83 VAL A CA 1
ATOM 595 C C . VAL A 1 83 ? -1.907 -0.824 4.121 1.00 98.62 83 VAL A C 1
ATOM 597 O O . VAL A 1 83 ? -0.716 -1.141 4.160 1.00 98.62 83 VAL A O 1
ATOM 600 N N . PHE A 1 84 ? -2.503 -0.148 5.098 1.00 98.75 84 PHE A N 1
ATOM 601 C CA . PHE A 1 84 ? -1.930 0.056 6.428 1.00 98.75 84 PHE A CA 1
ATOM 602 C C . PHE A 1 84 ? -2.724 -0.760 7.448 1.00 98.75 84 PHE A C 1
ATOM 604 O O . PHE A 1 84 ? -3.952 -0.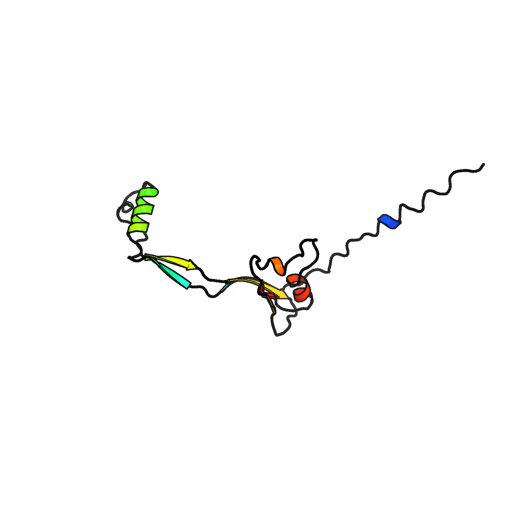684 7.481 1.00 98.75 84 PHE A O 1
ATOM 611 N N . TYR A 1 85 ? -2.045 -1.532 8.297 1.00 98.81 85 TYR A N 1
ATOM 612 C CA . TYR A 1 85 ? -2.716 -2.391 9.272 1.00 98.81 85 TYR A CA 1
ATOM 613 C C . TYR A 1 85 ? -2.201 -2.195 10.695 1.00 98.81 85 TYR A C 1
ATOM 615 O O . TYR A 1 85 ? -1.028 -1.881 10.919 1.00 98.81 85 TYR A O 1
ATOM 623 N N . GLN A 1 86 ? -3.092 -2.432 11.658 1.00 98.88 86 GLN A N 1
ATOM 624 C CA . GLN A 1 86 ? -2.783 -2.485 13.087 1.00 98.88 86 GLN A CA 1
ATOM 625 C C . GLN A 1 86 ? -3.545 -3.642 13.738 1.00 98.88 86 GLN A C 1
ATOM 627 O O . GLN A 1 86 ? -4.748 -3.806 13.524 1.00 98.88 86 GLN A O 1
ATOM 632 N N . ILE A 1 87 ? -2.842 -4.426 14.551 1.00 98.81 87 ILE A N 1
ATOM 633 C CA . ILE A 1 87 ? -3.376 -5.557 15.311 1.00 98.81 87 ILE A CA 1
ATOM 634 C C . ILE A 1 87 ? -3.257 -5.211 16.803 1.00 98.81 87 ILE A C 1
ATOM 636 O O . ILE A 1 87 ? -2.147 -4.937 17.270 1.00 98.81 87 ILE A O 1
ATOM 640 N N . PRO A 1 88 ? -4.368 -5.166 17.559 1.00 98.50 88 PRO A N 1
ATOM 641 C CA . PRO A 1 88 ? -4.335 -4.898 18.994 1.00 98.50 88 PRO A CA 1
ATOM 642 C C . PRO A 1 88 ? -3.861 -6.135 19.768 1.00 98.50 88 PRO A C 1
ATOM 644 O O . PRO A 1 88 ? -4.012 -7.248 19.285 1.00 98.50 88 PRO A O 1
ATOM 647 N N . THR A 1 89 ? -3.371 -5.953 20.995 1.00 98.19 89 THR A N 1
ATOM 648 C CA . THR A 1 89 ? -2.810 -7.031 21.846 1.00 98.19 89 THR A CA 1
ATOM 649 C C . THR A 1 89 ? -3.794 -8.103 22.319 1.00 98.19 89 THR A C 1
ATOM 651 O O . THR A 1 89 ? -3.376 -9.125 22.854 1.00 98.19 89 THR A O 1
ATOM 654 N N . ASN A 1 90 ? -5.099 -7.897 22.147 1.00 97.81 90 ASN A N 1
ATOM 655 C CA . ASN A 1 90 ? -6.122 -8.904 22.429 1.00 97.81 90 ASN A CA 1
ATOM 656 C C . ASN A 1 90 ? -7.127 -8.966 21.270 1.00 97.81 90 ASN A C 1
ATOM 658 O O . ASN A 1 90 ? -8.262 -8.515 21.433 1.00 97.81 90 ASN A O 1
ATOM 662 N N . PRO A 1 91 ? -6.714 -9.423 20.076 1.00 98.44 91 PRO A N 1
ATOM 663 C CA . PRO A 1 91 ? -7.489 -9.241 18.862 1.00 98.44 91 PRO A CA 1
ATOM 664 C C . PRO A 1 91 ? -8.735 -10.126 18.832 1.00 98.44 91 PRO A C 1
ATOM 666 O O . PRO A 1 91 ? -8.727 -11.304 19.188 1.00 98.44 91 PRO A O 1
ATOM 669 N N . ARG A 1 92 ? -9.828 -9.558 18.328 1.00 98.56 92 ARG A N 1
ATOM 670 C CA . ARG A 1 92 ? -10.992 -10.317 17.874 1.00 98.56 92 ARG A CA 1
ATOM 671 C C . ARG A 1 92 ? -10.596 -11.214 16.696 1.00 98.56 92 ARG A C 1
ATOM 673 O O . ARG A 1 92 ? -9.717 -10.841 15.922 1.00 98.56 92 ARG A O 1
ATOM 680 N N . PRO A 1 93 ? -11.289 -12.351 16.505 1.00 98.25 93 PRO A N 1
ATOM 681 C CA . PRO A 1 93 ? -10.912 -13.331 15.486 1.00 98.25 93 PRO A CA 1
ATOM 682 C C . PRO A 1 93 ? -11.070 -12.825 14.046 1.00 98.25 93 PRO A C 1
ATOM 684 O O . PRO A 1 93 ? -10.417 -13.349 13.150 1.00 98.25 93 PRO A O 1
ATOM 687 N N . TYR A 1 94 ? -11.924 -11.824 13.811 1.00 98.56 94 TYR A N 1
ATOM 688 C CA . TYR A 1 94 ? -12.194 -11.297 12.475 1.00 98.56 94 TYR A CA 1
ATOM 689 C C . TYR A 1 94 ? -11.738 -9.836 12.349 1.00 98.56 94 TYR A C 1
ATOM 691 O O . TYR A 1 94 ? -12.149 -9.010 13.173 1.00 98.56 94 TYR A O 1
ATOM 699 N N . PRO A 1 95 ? -10.911 -9.507 11.336 1.00 98.62 95 PRO A N 1
ATOM 700 C CA . PRO A 1 95 ? -10.464 -8.145 11.083 1.00 98.62 95 PRO A CA 1
ATOM 701 C C . PRO A 1 95 ? -11.567 -7.295 10.441 1.00 98.62 95 PRO A C 1
ATOM 703 O O . PRO A 1 95 ? -12.511 -7.815 9.843 1.00 98.62 95 PRO A O 1
ATOM 706 N N . LEU A 1 96 ? -11.404 -5.975 10.508 1.00 98.88 96 LEU A N 1
ATOM 707 C CA . LEU A 1 96 ? -12.168 -5.018 9.712 1.00 98.88 96 LEU A CA 1
ATOM 708 C C . LEU A 1 96 ? -11.290 -4.485 8.579 1.00 98.88 96 LEU A C 1
ATOM 710 O O . LEU A 1 96 ? -10.206 -3.955 8.827 1.00 98.88 96 LEU A O 1
ATOM 714 N N . VAL A 1 97 ? -11.779 -4.615 7.346 1.00 98.69 97 VAL A N 1
ATOM 715 C CA . VAL A 1 97 ? -11.155 -4.047 6.146 1.00 98.69 97 VAL A CA 1
ATOM 716 C C . VAL A 1 97 ? -11.976 -2.842 5.715 1.00 98.69 97 VAL A C 1
ATOM 718 O O . VAL A 1 97 ? -13.168 -2.972 5.428 1.00 98.69 97 VAL A O 1
ATOM 721 N N . PHE A 1 98 ? -11.352 -1.671 5.686 1.00 98.62 98 PHE A N 1
ATOM 722 C CA . PHE A 1 98 ? -12.020 -0.430 5.334 1.00 98.62 98 PHE A CA 1
ATOM 723 C C . PHE A 1 98 ? -11.738 -0.054 3.881 1.00 98.62 98 PHE A C 1
ATOM 725 O O . PHE A 1 98 ? -10.591 0.090 3.475 1.00 98.62 98 PHE A O 1
ATOM 732 N N . LEU A 1 99 ? -12.799 0.149 3.100 1.00 98.12 99 LEU A N 1
ATOM 733 C CA . LEU A 1 99 ? -12.719 0.550 1.698 1.00 98.12 99 LEU A CA 1
ATOM 734 C C . LEU A 1 99 ? -13.326 1.942 1.535 1.00 98.12 99 LEU A C 1
ATOM 736 O O . LEU A 1 99 ? -14.506 2.145 1.813 1.00 98.12 99 LEU A O 1
ATOM 740 N N . HIS A 1 100 ? -12.517 2.910 1.116 1.00 98.31 100 HIS A N 1
ATOM 741 C CA . HIS A 1 100 ? -12.970 4.286 0.926 1.00 98.31 100 HIS A CA 1
ATOM 742 C C . HIS A 1 100 ? -13.805 4.463 -0.357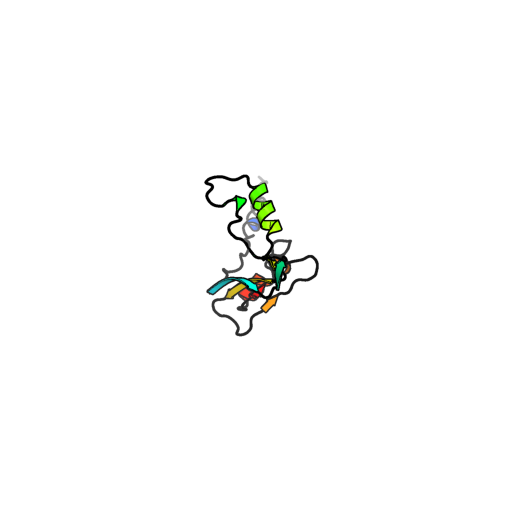 1.00 98.31 100 HIS A C 1
ATOM 744 O O . HIS A 1 100 ? -13.783 3.635 -1.266 1.00 98.31 100 HIS A O 1
ATOM 750 N N . GLY A 1 101 ? -14.529 5.584 -0.434 1.00 97.69 101 GLY A N 1
ATOM 751 C CA . GLY A 1 101 ? -15.306 5.980 -1.613 1.00 97.69 101 GLY A CA 1
ATOM 752 C C . GLY A 1 101 ? -14.510 6.790 -2.646 1.00 97.69 101 GLY A C 1
ATOM 753 O O . GLY A 1 101 ? -13.294 6.966 -2.538 1.00 97.69 101 GLY A O 1
ATOM 754 N N . ALA A 1 102 ? -15.216 7.316 -3.650 1.00 97.81 102 ALA A N 1
ATOM 755 C CA . ALA A 1 102 ? -14.631 8.117 -4.726 1.00 97.81 102 ALA A CA 1
ATOM 756 C C . ALA A 1 102 ? -13.987 9.422 -4.215 1.00 97.81 102 ALA A C 1
ATOM 758 O O . ALA A 1 102 ? -14.540 10.105 -3.355 1.00 97.81 102 ALA A O 1
ATOM 759 N N . GLY A 1 103 ? -12.824 9.782 -4.773 1.00 97.19 103 GLY A N 1
ATOM 760 C CA . GLY A 1 103 ? -12.111 11.026 -4.446 1.00 97.19 103 GLY A CA 1
ATOM 761 C C . GLY A 1 103 ? -11.500 11.070 -3.040 1.00 97.19 103 GLY A C 1
ATOM 762 O O . GLY A 1 103 ? -11.171 12.149 -2.554 1.00 97.19 103 GLY A O 1
ATOM 763 N N . GLN A 1 104 ? -11.380 9.922 -2.373 1.00 97.88 104 GLN A N 1
ATOM 764 C CA . GLN A 1 104 ? -10.847 9.788 -1.017 1.00 97.88 104 GLN A CA 1
ATOM 765 C C . GLN A 1 104 ? -9.736 8.728 -0.966 1.00 97.88 104 GLN A C 1
ATOM 767 O O . GLN A 1 104 ? -9.335 8.183 -1.993 1.00 97.88 104 GLN A O 1
ATOM 772 N N . SER A 1 105 ? -9.219 8.462 0.231 1.00 97.62 105 SER A N 1
ATOM 773 C CA . SER A 1 105 ? -8.226 7.421 0.519 1.00 97.62 105 SER A CA 1
ATOM 774 C C . SER A 1 105 ? -8.482 6.831 1.910 1.00 97.62 105 SER A C 1
ATOM 776 O O . SER A 1 105 ? -9.499 7.142 2.535 1.00 97.62 105 SER A O 1
ATOM 778 N N . MET A 1 106 ? -7.539 6.054 2.460 1.00 97.62 106 MET A N 1
ATOM 779 C CA . MET A 1 106 ? -7.596 5.582 3.854 1.00 97.62 106 MET A CA 1
ATOM 780 C C . MET A 1 106 ? -7.867 6.703 4.878 1.00 97.62 106 MET A C 1
ATOM 782 O O . MET A 1 106 ? -8.391 6.431 5.957 1.00 97.62 106 MET A O 1
ATOM 786 N N . ARG A 1 107 ? -7.582 7.973 4.527 1.00 97.50 107 ARG A N 1
ATOM 787 C CA . ARG A 1 107 ? -7.898 9.175 5.322 1.00 97.50 107 ARG A CA 1
ATOM 788 C C . ARG A 1 107 ? -9.351 9.246 5.784 1.00 97.50 107 ARG A C 1
ATOM 790 O O . ARG A 1 107 ? -9.584 9.813 6.844 1.00 97.50 107 ARG A O 1
ATOM 797 N N . THR A 1 108 ? -10.297 8.654 5.051 1.00 98.44 108 THR A N 1
ATOM 798 C CA . THR A 1 108 ? -11.711 8.579 5.456 1.00 98.44 108 THR A CA 1
ATOM 799 C C . THR A 1 108 ? -11.899 7.951 6.841 1.00 98.44 108 THR A C 1
ATOM 801 O O . THR A 1 108 ? -12.816 8.333 7.562 1.00 98.44 108 THR A O 1
ATOM 804 N N . TRP A 1 109 ? -11.031 7.015 7.229 1.00 98.50 109 TRP A N 1
ATOM 805 C CA . TRP A 1 109 ? -11.174 6.226 8.458 1.00 98.50 109 TRP A CA 1
ATOM 806 C C . TRP A 1 109 ? -10.210 6.652 9.569 1.00 98.50 109 TRP A C 1
ATOM 808 O O . TRP A 1 109 ? -10.327 6.168 10.695 1.00 98.50 109 TRP A O 1
ATOM 818 N N . GLN A 1 110 ? -9.276 7.556 9.266 1.00 97.94 110 GLN A N 1
ATOM 819 C CA . GLN A 1 110 ? -8.328 8.121 10.230 1.00 97.94 110 GLN A CA 1
ATOM 820 C C . GLN A 1 110 ? -8.975 9.278 11.011 1.00 97.94 110 GLN A C 1
ATOM 822 O O . GLN A 1 110 ? -10.192 9.435 10.999 1.00 97.94 110 GLN A O 1
ATOM 827 N N . THR A 1 111 ? -8.177 10.091 11.709 1.00 97.62 111 THR A N 1
ATOM 828 C CA . THR A 1 111 ? -8.640 11.295 12.418 1.00 97.62 111 THR A CA 1
ATOM 829 C C . THR A 1 111 ? -9.623 12.114 11.579 1.00 97.62 111 THR A C 1
ATOM 831 O O . THR A 1 111 ? -9.349 12.418 10.413 1.00 97.62 111 THR A O 1
ATOM 834 N N . THR A 1 112 ? -10.756 12.477 12.179 1.00 97.38 112 THR A N 1
ATOM 835 C CA . THR A 1 112 ? -11.791 13.281 11.527 1.00 97.38 112 THR A CA 1
ATOM 836 C C . THR A 1 112 ? -11.261 14.683 11.188 1.00 97.38 112 THR A C 1
ATOM 838 O O . THR A 1 112 ? -10.277 15.134 11.783 1.00 97.38 112 THR A O 1
ATOM 841 N N . PRO A 1 113 ? -11.895 15.416 10.252 1.00 97.69 113 PRO A N 1
ATOM 842 C CA . PRO A 1 113 ? -11.439 16.757 9.868 1.00 97.69 113 PRO A CA 1
ATOM 843 C C . PRO A 1 113 ? -11.358 17.766 11.024 1.00 97.69 113 PRO A C 1
ATOM 845 O O . PRO A 1 113 ? -10.564 18.699 10.962 1.00 97.69 113 PRO A O 1
ATOM 848 N N . ASP A 1 114 ? -12.157 17.575 12.073 1.00 97.06 114 ASP A N 1
ATOM 849 C CA . ASP A 1 114 ? -12.189 18.389 13.292 1.00 97.06 114 ASP A CA 1
ATOM 850 C C . ASP A 1 114 ? -11.316 17.832 14.438 1.00 97.06 114 ASP A C 1
ATOM 852 O O . ASP A 1 114 ? -11.324 18.378 15.538 1.00 97.06 114 ASP A O 1
ATOM 856 N N . GLY A 1 115 ? -10.519 16.787 14.184 1.00 94.50 115 GLY A N 1
ATOM 857 C CA . GLY A 1 115 ? -9.484 16.305 15.106 1.00 94.50 115 GLY A CA 1
ATOM 858 C C . GLY A 1 115 ? -9.903 15.180 16.058 1.00 94.50 115 GLY A C 1
ATOM 859 O O . GLY A 1 115 ? -9.095 14.771 16.893 1.00 94.50 115 GLY A O 1
ATOM 860 N N . HIS A 1 116 ? -11.120 14.651 15.941 1.00 95.50 116 HIS A N 1
ATOM 861 C CA . HIS A 1 116 ? -11.573 13.498 16.722 1.00 95.50 116 HIS A CA 1
ATOM 862 C C . HIS A 1 116 ? -11.022 12.173 16.171 1.00 95.50 116 HIS A C 1
ATOM 864 O O . HIS A 1 116 ? -10.547 12.078 15.037 1.00 95.50 116 HIS A O 1
ATOM 870 N N . GLU A 1 117 ? -11.077 11.110 16.979 1.00 96.06 117 GLU A N 1
ATOM 871 C CA . GLU A 1 117 ? -10.704 9.771 16.518 1.00 96.06 117 GLU A CA 1
ATOM 872 C C . GLU A 1 117 ? -11.652 9.283 15.414 1.00 96.06 117 GLU A C 1
ATOM 874 O O . GLU A 1 117 ? -12.873 9.343 15.550 1.00 96.06 117 GLU A O 1
ATOM 879 N N . GLY A 1 118 ? -11.080 8.748 14.337 1.00 97.44 118 GLY A N 1
ATOM 880 C CA . GLY A 1 118 ? -11.838 8.023 13.325 1.00 97.44 118 GLY A CA 1
ATOM 881 C C . GLY A 1 118 ? -12.006 6.546 13.640 1.00 97.44 118 GLY A C 1
ATOM 882 O O . GLY A 1 118 ? -11.545 6.024 14.660 1.00 97.44 118 GLY A O 1
ATOM 883 N N . PHE A 1 119 ? -12.640 5.847 12.704 1.00 98.50 119 PHE A N 1
ATOM 884 C CA . PHE A 1 119 ? -12.942 4.422 12.819 1.00 98.50 119 PHE A CA 1
ATOM 885 C C . PHE A 1 119 ? -11.700 3.551 12.993 1.00 98.50 119 PHE A C 1
ATOM 887 O O . PHE A 1 119 ? -11.763 2.589 13.754 1.00 98.50 119 PHE A O 1
ATOM 894 N N . GLN A 1 120 ? -10.566 3.918 12.397 1.00 98.44 120 GLN A N 1
ATOM 895 C CA . GLN A 1 120 ? -9.294 3.230 12.597 1.00 98.44 120 GLN A CA 1
ATOM 896 C C . GLN A 1 120 ? -8.970 3.074 14.093 1.00 98.44 120 GLN A C 1
ATOM 898 O O . GLN A 1 120 ? -8.831 1.954 14.583 1.00 98.44 120 GLN A O 1
ATOM 903 N N . ASN A 1 121 ? -8.923 4.183 14.839 1.00 97.81 121 ASN A N 1
ATOM 904 C CA . ASN A 1 121 ? -8.605 4.151 16.267 1.00 97.81 121 ASN A CA 1
ATOM 905 C C . ASN A 1 121 ? -9.773 3.598 17.090 1.00 97.81 121 ASN A C 1
ATOM 907 O O . ASN A 1 121 ? -9.555 2.783 17.986 1.00 97.81 121 ASN A O 1
ATOM 911 N N . ILE A 1 122 ? -11.013 3.985 16.774 1.00 97.69 122 ILE A N 1
ATOM 912 C CA . ILE A 1 122 ? -12.201 3.541 17.519 1.00 97.69 122 ILE A CA 1
ATOM 913 C C . ILE A 1 122 ? -12.337 2.013 17.488 1.00 97.69 122 ILE A C 1
ATOM 915 O O . ILE A 1 122 ? -12.638 1.404 18.518 1.00 97.69 122 ILE A O 1
ATOM 919 N N . PHE A 1 123 ? -12.117 1.371 16.337 1.00 98.38 123 PHE A N 1
ATOM 920 C CA . PHE A 1 123 ? -12.227 -0.083 16.223 1.00 98.38 123 PHE A CA 1
ATOM 921 C C . PHE A 1 123 ? -10.990 -0.822 16.727 1.00 98.38 123 PHE A C 1
ATOM 923 O O . PHE A 1 123 ? -11.147 -1.882 17.340 1.00 98.38 123 PHE A O 1
ATOM 930 N N . LEU A 1 124 ? -9.799 -0.235 16.601 1.00 98.06 124 LEU A N 1
ATOM 931 C CA . LEU A 1 124 ? -8.596 -0.768 17.238 1.00 98.06 124 LEU A CA 1
ATOM 932 C C . LEU A 1 124 ? -8.750 -0.818 18.770 1.00 98.06 124 LEU A C 1
ATOM 934 O O . LEU A 1 124 ? -8.477 -1.849 19.381 1.00 98.06 124 LEU A O 1
ATOM 938 N N . ARG A 1 125 ? -9.318 0.230 19.394 1.00 96.81 125 ARG A N 1
ATOM 939 C CA . ARG A 1 125 ? -9.695 0.240 20.831 1.00 96.81 125 ARG A CA 1
ATOM 940 C C . ARG A 1 125 ? -10.719 -0.823 21.203 1.00 96.81 125 ARG A C 1
ATOM 942 O O . ARG A 1 125 ? -10.772 -1.260 22.348 1.00 96.81 125 ARG A O 1
ATOM 949 N N . LYS A 1 126 ? -11.567 -1.213 20.252 1.00 96.88 126 LYS A N 1
ATOM 950 C CA . LYS A 1 126 ? -12.570 -2.277 20.417 1.00 96.88 126 LYS A CA 1
ATOM 951 C C . LYS A 1 126 ? -12.003 -3.665 20.116 1.00 96.88 126 LYS A C 1
ATOM 953 O O . LYS A 1 126 ? -12.782 -4.619 19.994 1.00 96.88 126 LYS A O 1
ATOM 958 N N . ASN A 1 127 ? -10.676 -3.769 20.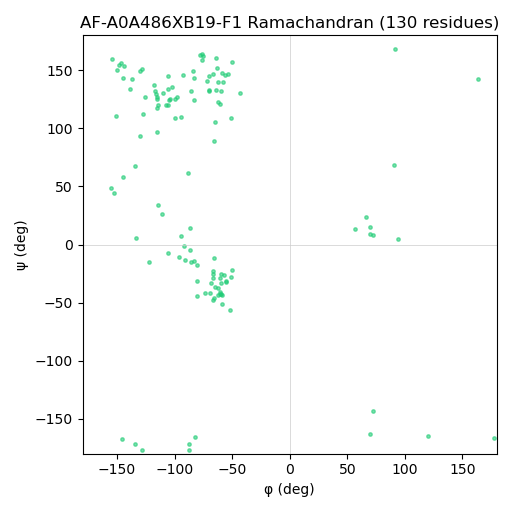047 1.00 97.94 127 ASN A N 1
ATOM 959 C CA . ASN A 1 127 ? -9.918 -4.986 19.823 1.00 97.94 127 ASN A CA 1
ATOM 960 C C . ASN A 1 127 ? -10.124 -5.614 18.437 1.00 97.94 127 ASN A C 1
ATOM 962 O O . ASN A 1 127 ? -9.906 -6.808 18.268 1.00 97.94 127 ASN A O 1
ATOM 966 N N . T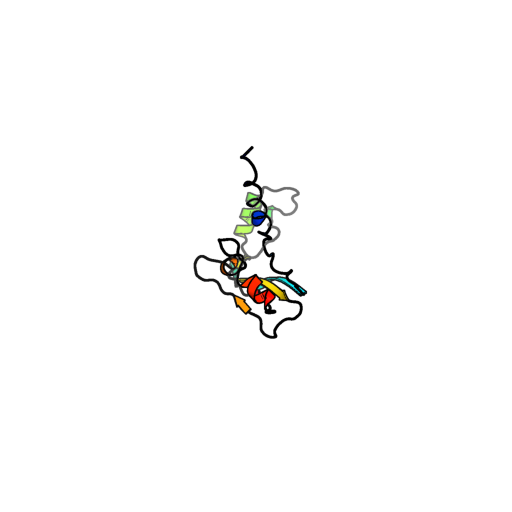YR A 1 128 ? -10.537 -4.849 17.427 1.00 98.69 128 TYR A N 1
ATOM 967 C CA . TYR A 1 128 ? -10.521 -5.345 16.050 1.00 98.69 128 TYR A CA 1
ATOM 968 C C . TYR A 1 128 ? -9.140 -5.113 15.432 1.00 98.69 128 TYR A C 1
ATOM 970 O O . TYR A 1 128 ? -8.639 -3.989 15.506 1.00 98.69 128 TYR A O 1
ATOM 978 N N . PRO A 1 129 ? -8.536 -6.119 14.780 1.00 98.88 129 PRO A N 1
ATOM 979 C CA . PRO A 1 129 ? -7.510 -5.853 13.784 1.00 98.88 129 PRO A CA 1
ATOM 980 C C . PRO A 1 129 ? -8.108 -4.985 12.672 1.00 98.88 129 PRO A C 1
ATOM 982 O O . PRO A 1 129 ? -9.199 -5.280 12.176 1.00 98.88 129 PRO A O 1
ATOM 985 N N . VAL A 1 130 ? -7.418 -3.914 12.294 1.00 98.81 130 VAL A N 1
ATOM 986 C CA . VAL A 1 130 ? -7.888 -2.959 11.283 1.00 98.81 130 VAL A CA 1
ATOM 987 C C . VAL A 1 130 ? -6.935 -2.930 10.097 1.00 98.81 130 VAL A C 1
ATOM 989 O O . VAL A 1 130 ? -5.719 -2.908 10.282 1.00 98.81 130 VAL A O 1
ATOM 992 N N . TYR A 1 131 ? -7.498 -2.913 8.892 1.00 98.81 131 TYR A N 1
ATOM 993 C CA . TYR A 1 131 ? -6.789 -2.793 7.619 1.00 98.81 131 TYR A CA 1
ATOM 994 C C . TYR A 1 131 ? -7.433 -1.641 6.844 1.00 98.81 131 TYR A C 1
ATOM 996 O O . TYR A 1 131 ? -8.609 -1.727 6.485 1.00 98.81 131 TYR A O 1
ATOM 1004 N N . CYS A 1 132 ? -6.692 -0.551 6.665 1.00 96.56 132 CYS A N 1
ATOM 1005 C CA . CYS A 1 132 ? -7.130 0.662 5.972 1.00 96.56 132 CYS A CA 1
ATOM 1006 C C . CYS A 1 132 ? -6.407 0.837 4.638 1.00 96.56 132 CYS A C 1
ATOM 1008 O O . CYS A 1 132 ? -5.229 0.415 4.551 1.00 96.56 132 CYS A O 1
#

Solvent-accessible surface area (backbone atoms only — not comparable to full-atom values): 8311 Å² total; per-residue (Å²): 146,83,85,89,91,86,86,78,88,72,74,73,73,73,76,70,73,68,78,79,71,74,75,87,84,64,67,67,48,71,53,69,53,77,48,84,48,50,76,47,66,43,76,66,52,64,53,97,73,43,75,94,55,59,97,53,96,74,76,62,67,67,62,55,50,50,50,40,63,72,38,15,34,51,74,49,83,42,83,48,49,74,37,42,38,42,32,22,73,68,52,48,96,62,67,47,77,60,80,64,64,88,100,63,45,60,63,77,34,34,62,40,98,90,69,46,82,18,57,53,58,56,38,34,75,68,20,24,23,37,36,52

Sequence (132 aa):
MKKSAKLSLILTACAMAVQSFAAPLSIEQQGSFAVGGTVKTSEGTYQPLPEIAKGKTSNNFMDVFSASIQAGGQTLHGDHATVFYQIPTNPRPYPLVFLHGAGQSMRTWQTTPDGHEGFQNIFLRKNYPVYC

Nearest PDB structures (foldseek):
  4q34-assembly1_A-2  TM=9.271E-01  e=7.024E-08  Parabacteroides distasonis ATCC 8503
  7y0l-assembly1_A  TM=8.807E-01  e=7.943E-07  Hansschlegelia zhihuaiae
  8j7j-assembly1_B  TM=8.825E-01  e=7.943E-07  Hansschlegelia zhihuaiae
  1qlw-assembly1_A  TM=8.559E-01  e=9.486E-07  Alcaligenes sp.
  8gp0-assembly1_A  TM=8.831E-01  e=1.523E-06  Hansschlegelia zhihuaiae

Organism: NCBI:txid1936169

Radius of gyration: 28.72 Å; Cα contacts (8 Å, |Δi|>4): 175; chains: 1; bounding box: 52×64×82 Å

pLDDT: mean 88.63, std 17.41, range [40.97, 98.88]

Mean predicted aligned error: 9.42 Å

InterPro domains:
  IPR029058 Alpha/Beta hydrolase fold [G3DSA:3.40.50.1820] (14-132)
  IPR029058 Alpha/Beta hydrolase fold [SSF53474] (70-132)